Protein AF-A0AA39Y3B8-F1 (afdb_monomer_lite)

Organism: NCBI:txid869390

pLDDT: mean 80.66, std 20.0, range [35.16, 97.44]

Foldseek 3Di:
DDDDDPPPPVVVVVVVVVVVVVPQDDDDPDPQFPDKWFWAQWAQDPPQRKTWTFTHDSVGDTPFIFIPVSHHADAQDWGATPVNQKIWGWHPVDPQIKIKIWGQDPVAIWIWIDGDDHRDGGDMTTIGHDD

Secondary structure (DSSP, 8-state):
-----TTSHHHHHHHHHHHTTSSPPPPP--TT--EEEEEEEEEE-TTT--EEEEEE-TTS-EEEEEE-TTSPP-TT--EE-TTSSEEEEEE-SSSSEEEEEEEEETTEEEEEEEEE-TT--SEEEEEEE--

Radius of gyration: 19.35 Å; chains: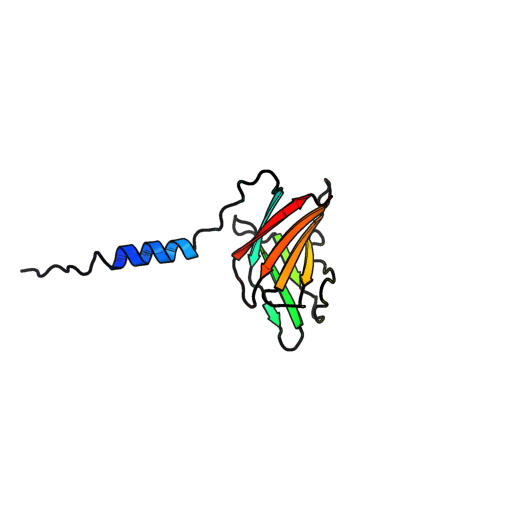 1; bounding box: 29×75×39 Å

Sequence (131 aa):
MKFITAAAAAAAAALLSAAAALAPPTPSSDPSVVATYLIQDFLIGFVDNVVSFKVGMFNGEMAAECSTSGSAVVSNQSYTCNNSYFSFTLDTDGLPFNLTLRENWDQGPIAGSTLIFYHSQNVVIQLRYVE

Structure (mmCIF, N/CA/C/O backbone):
data_AF-A0AA39Y3B8-F1
#
_entry.id   AF-A0AA39Y3B8-F1
#
loop_
_atom_site.group_PDB
_atom_site.id
_atom_site.type_symbol
_atom_site.label_atom_id
_atom_site.label_alt_id
_atom_site.label_comp_id
_atom_site.label_asym_id
_atom_site.label_entity_id
_atom_site.label_seq_id
_atom_site.pdbx_PDB_ins_code
_atom_site.Cartn_x
_atom_site.Cartn_y
_atom_site.Cartn_z
_atom_site.occupancy
_atom_site.B_iso_or_equiv
_atom_site.auth_seq_id
_atom_site.auth_comp_id
_atom_site.auth_asym_id
_atom_site.auth_atom_id
_atom_site.pdbx_PDB_model_num
ATOM 1 N N . MET A 1 1 ? -0.141 -62.239 -11.414 1.00 35.16 1 MET A N 1
ATOM 2 C CA . MET A 1 1 ? 0.681 -61.039 -11.142 1.00 35.16 1 MET A CA 1
ATOM 3 C C . MET A 1 1 ? -0.060 -59.807 -11.643 1.00 35.16 1 MET A C 1
ATOM 5 O O . MET A 1 1 ? -0.585 -59.865 -12.743 1.00 35.16 1 MET A O 1
ATOM 9 N N . LYS A 1 2 ? -0.046 -58.740 -10.829 1.00 38.53 2 LYS A N 1
ATOM 10 C CA . LYS A 1 2 ? -0.313 -57.318 -11.133 1.00 38.53 2 LYS A CA 1
ATOM 11 C C . LYS A 1 2 ? -1.716 -56.896 -11.611 1.00 38.53 2 LYS A C 1
ATOM 13 O O . LYS A 1 2 ? -1.998 -56.806 -12.797 1.00 38.53 2 LYS A O 1
ATOM 18 N N . PHE A 1 3 ? -2.519 -56.469 -10.633 1.00 43.50 3 PHE A N 1
ATOM 19 C CA . PHE A 1 3 ? -3.422 -55.327 -10.783 1.00 43.50 3 PHE A CA 1
ATOM 20 C C . PHE A 1 3 ? -2.569 -54.054 -10.896 1.00 43.50 3 PHE A C 1
ATOM 22 O O . PHE A 1 3 ? -1.733 -53.813 -10.026 1.00 43.50 3 PHE A O 1
ATOM 29 N N . ILE A 1 4 ? -2.756 -53.251 -11.945 1.00 50.62 4 ILE A N 1
ATOM 30 C CA . ILE A 1 4 ? -2.164 -51.908 -12.041 1.00 50.62 4 ILE A CA 1
ATOM 31 C C . ILE A 1 4 ? -3.290 -50.912 -12.324 1.00 50.62 4 ILE A C 1
ATOM 33 O O . ILE A 1 4 ? -3.681 -50.673 -13.459 1.00 50.62 4 ILE A O 1
ATOM 37 N N . THR A 1 5 ? -3.848 -50.414 -11.221 1.00 43.69 5 THR A N 1
ATOM 38 C CA . THR A 1 5 ? -4.129 -48.996 -10.946 1.00 43.69 5 THR A CA 1
ATOM 39 C C . THR A 1 5 ? -4.491 -48.094 -12.136 1.00 43.69 5 THR A C 1
ATOM 41 O O . THR A 1 5 ? -3.638 -47.404 -12.687 1.00 43.69 5 THR A O 1
ATOM 44 N N . ALA A 1 6 ? -5.795 -47.956 -12.391 1.00 43.91 6 ALA A N 1
ATOM 45 C CA . ALA A 1 6 ? -6.398 -46.849 -13.148 1.00 43.91 6 ALA A CA 1
ATOM 46 C C . ALA A 1 6 ? -6.571 -45.558 -12.307 1.00 43.91 6 ALA A C 1
ATOM 48 O O . ALA A 1 6 ? -7.350 -44.677 -12.655 1.00 43.91 6 ALA A O 1
ATOM 49 N N . ALA A 1 7 ? -5.857 -45.432 -11.183 1.00 44.12 7 ALA A N 1
ATOM 50 C CA . ALA A 1 7 ? -5.951 -44.291 -10.267 1.00 44.12 7 ALA A CA 1
ATOM 51 C C . ALA A 1 7 ? -4.917 -43.180 -10.550 1.00 44.12 7 ALA A C 1
ATOM 53 O O . ALA A 1 7 ? -4.853 -42.200 -9.817 1.00 44.12 7 ALA A O 1
ATOM 54 N N . ALA A 1 8 ? -4.095 -43.316 -11.597 1.00 43.66 8 ALA A N 1
ATOM 55 C CA . ALA A 1 8 ? -3.013 -42.368 -11.882 1.00 43.66 8 ALA A CA 1
ATOM 56 C C . ALA A 1 8 ? -3.441 -41.165 -12.746 1.00 43.66 8 ALA A C 1
ATOM 58 O O . ALA A 1 8 ? -2.773 -40.136 -12.731 1.00 43.66 8 ALA A O 1
ATOM 59 N N . ALA A 1 9 ? -4.558 -41.256 -13.478 1.00 41.50 9 ALA A N 1
ATOM 60 C CA . ALA A 1 9 ? -4.975 -40.191 -14.396 1.00 41.50 9 ALA A CA 1
ATOM 61 C C . ALA A 1 9 ? -5.718 -39.031 -13.704 1.00 41.50 9 ALA A C 1
ATOM 63 O O . ALA A 1 9 ? -5.678 -37.904 -14.187 1.00 41.50 9 ALA A O 1
ATOM 64 N N . ALA A 1 10 ? -6.353 -39.272 -12.551 1.00 41.31 10 ALA A N 1
ATOM 65 C CA . ALA A 1 10 ? -7.106 -38.240 -11.831 1.00 41.31 10 ALA A CA 1
ATOM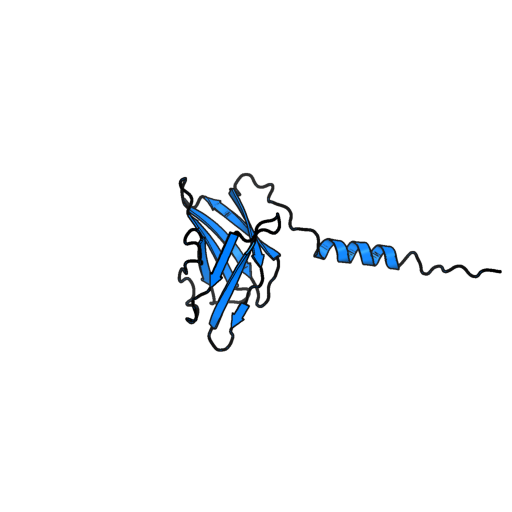 66 C C . ALA A 1 10 ? -6.224 -37.333 -10.948 1.00 41.31 10 ALA A C 1
ATOM 68 O O . ALA A 1 10 ? -6.624 -36.219 -10.623 1.00 41.31 10 ALA A O 1
ATOM 69 N N . ALA A 1 11 ? -5.010 -37.768 -10.591 1.00 40.78 11 ALA A N 1
ATOM 70 C CA . ALA A 1 11 ? -4.097 -36.971 -9.768 1.00 40.78 11 ALA A CA 1
ATOM 71 C C . ALA A 1 11 ? -3.381 -35.865 -10.568 1.00 40.78 11 ALA A C 1
ATOM 73 O O . ALA A 1 11 ? -3.098 -34.799 -10.028 1.00 40.78 11 ALA A O 1
ATOM 74 N N . ALA A 1 12 ? -3.126 -36.080 -11.864 1.00 38.09 12 ALA A N 1
ATOM 75 C CA . ALA A 1 12 ? -2.391 -35.124 -12.696 1.00 38.09 12 ALA A CA 1
ATOM 76 C C . ALA A 1 12 ? -3.199 -33.854 -13.029 1.00 38.09 12 ALA A C 1
ATOM 78 O O . ALA A 1 12 ? -2.628 -32.769 -13.116 1.00 38.09 12 ALA A O 1
ATOM 79 N N . ALA A 1 13 ? -4.525 -33.960 -13.162 1.00 37.09 13 ALA A N 1
ATOM 80 C CA . ALA A 1 13 ? -5.382 -32.802 -13.431 1.00 37.09 13 ALA A CA 1
ATOM 81 C C . ALA A 1 13 ? -5.529 -31.880 -12.205 1.00 37.09 13 ALA A C 1
ATOM 83 O O . ALA A 1 13 ? -5.560 -30.662 -12.352 1.00 37.09 13 ALA A O 1
ATOM 84 N N . ALA A 1 14 ? -5.541 -32.445 -10.991 1.00 41.12 14 ALA A N 1
ATOM 85 C CA . ALA A 1 14 ? -5.606 -31.669 -9.751 1.00 41.12 14 ALA A CA 1
ATOM 86 C C . ALA A 1 14 ? -4.303 -30.896 -9.457 1.00 41.12 14 ALA A C 1
ATOM 88 O O . ALA A 1 14 ? -4.341 -29.823 -8.858 1.00 41.12 14 ALA A O 1
ATOM 89 N N . LEU A 1 15 ? -3.155 -31.405 -9.921 1.00 37.41 15 LEU A N 1
ATOM 90 C CA . LEU A 1 15 ? -1.858 -30.728 -9.798 1.00 37.41 15 LEU A CA 1
ATOM 91 C C . LEU A 1 15 ? -1.751 -29.486 -10.699 1.00 37.41 15 LEU A C 1
ATOM 93 O O . LEU A 1 15 ? -1.153 -28.493 -10.287 1.00 37.41 15 LEU A O 1
ATOM 97 N N . LEU A 1 16 ? -2.363 -29.494 -11.892 1.00 37.97 16 LEU A N 1
ATOM 98 C CA . LEU A 1 16 ? -2.365 -28.322 -12.781 1.00 37.97 16 LEU A CA 1
ATOM 99 C C . LEU A 1 16 ? -3.237 -27.175 -12.246 1.00 37.97 16 LEU A C 1
ATOM 101 O O . LEU A 1 16 ? -2.872 -26.012 -12.399 1.00 37.97 16 LEU A O 1
ATOM 105 N N . SER A 1 17 ? -4.358 -27.483 -11.590 1.00 35.66 17 SER A N 1
ATOM 106 C CA . SER A 1 17 ? -5.234 -26.455 -11.008 1.00 35.66 17 SER A CA 1
ATOM 107 C C . SER A 1 17 ? -4.658 -25.812 -9.741 1.00 35.66 17 SER A C 1
ATOM 109 O O . SER A 1 17 ? -4.976 -24.662 -9.456 1.00 35.66 17 SER A O 1
ATOM 111 N N . ALA A 1 18 ? -3.784 -26.508 -9.003 1.00 37.06 18 ALA A N 1
ATOM 112 C CA . ALA A 1 18 ? -3.107 -25.954 -7.826 1.00 37.06 18 ALA A CA 1
ATOM 113 C C . ALA A 1 18 ? -1.865 -25.111 -8.182 1.00 37.06 18 ALA A C 1
ATOM 115 O O . ALA A 1 18 ? -1.540 -24.166 -7.468 1.00 37.06 18 ALA A O 1
ATOM 116 N N . ALA A 1 19 ? -1.192 -25.406 -9.301 1.00 36.69 19 ALA A N 1
ATOM 117 C CA . ALA A 1 19 ? -0.027 -24.642 -9.756 1.00 36.69 19 ALA A CA 1
ATOM 118 C C . ALA A 1 19 ? -0.387 -23.231 -10.259 1.00 36.69 19 ALA A C 1
ATOM 120 O O . ALA A 1 19 ? 0.422 -22.315 -10.143 1.00 36.69 19 ALA A O 1
ATOM 121 N N . ALA A 1 20 ? -1.608 -23.025 -10.765 1.00 41.03 20 ALA A N 1
ATOM 122 C CA . ALA A 1 20 ? -2.075 -21.706 -11.199 1.00 41.03 20 ALA A CA 1
ATOM 123 C C . ALA A 1 20 ? -2.312 -20.729 -10.030 1.00 41.03 20 ALA A C 1
ATOM 125 O O . ALA A 1 20 ? -2.227 -19.522 -10.225 1.00 41.03 20 ALA A O 1
ATOM 126 N N . ALA A 1 21 ? -2.557 -21.233 -8.814 1.00 42.62 21 ALA A N 1
ATOM 127 C CA . ALA A 1 21 ? -2.714 -20.407 -7.612 1.00 42.62 21 ALA A CA 1
ATOM 128 C C . ALA A 1 21 ? -1.371 -19.962 -6.992 1.00 42.62 21 ALA A C 1
ATOM 130 O O . ALA A 1 21 ? -1.355 -19.131 -6.090 1.00 42.62 21 ALA A O 1
ATOM 131 N N . LEU A 1 22 ? -0.254 -20.523 -7.470 1.00 43.28 22 LEU A N 1
ATOM 132 C CA . LEU A 1 22 ? 1.113 -20.258 -7.002 1.00 43.28 22 LEU A CA 1
ATOM 133 C C . LEU A 1 22 ? 2.031 -19.757 -8.124 1.00 43.28 22 LEU A C 1
ATOM 135 O O . LEU A 1 22 ? 3.230 -19.585 -7.901 1.00 43.28 22 LEU A O 1
ATOM 139 N N . ALA A 1 23 ? 1.495 -19.541 -9.329 1.00 47.47 23 ALA A N 1
ATOM 140 C CA . ALA A 1 23 ? 2.257 -18.895 -10.379 1.00 47.47 23 ALA A CA 1
ATOM 141 C C . ALA A 1 23 ? 2.652 -17.503 -9.869 1.00 47.47 23 ALA A C 1
ATOM 143 O O . ALA A 1 23 ? 1.772 -16.770 -9.401 1.00 47.47 23 ALA A O 1
ATOM 144 N N . PRO A 1 24 ? 3.949 -17.136 -9.915 1.00 52.97 24 PRO A N 1
ATOM 145 C CA . PRO A 1 24 ? 4.334 -15.776 -9.609 1.00 52.97 24 PRO A CA 1
ATOM 146 C C . PRO A 1 24 ? 3.497 -14.883 -10.523 1.00 52.97 24 PRO A C 1
ATOM 148 O O . PRO A 1 24 ? 3.363 -15.190 -11.716 1.00 52.97 24 PRO A O 1
ATOM 151 N N . PRO A 1 25 ? 2.865 -13.842 -9.973 1.00 59.72 25 PRO A N 1
ATOM 152 C CA . PRO A 1 25 ? 2.077 -12.935 -10.782 1.00 59.72 25 PRO A CA 1
ATOM 153 C C . PRO A 1 25 ? 2.943 -12.479 -11.964 1.00 59.72 25 PRO A C 1
ATOM 155 O O . PRO A 1 25 ? 4.163 -12.362 -11.853 1.00 59.72 25 PRO A O 1
ATOM 158 N N . THR A 1 26 ? 2.355 -12.280 -13.135 1.00 59.75 26 THR A N 1
ATOM 159 C CA . THR A 1 26 ? 3.113 -11.807 -14.298 1.00 59.75 26 THR A CA 1
ATOM 160 C C . THR A 1 26 ? 3.135 -10.279 -14.317 1.00 59.75 26 THR A C 1
ATOM 162 O O . THR A 1 26 ? 2.093 -9.670 -14.053 1.00 59.75 26 THR A O 1
ATOM 165 N N . PRO A 1 27 ? 4.276 -9.640 -14.641 1.00 63.75 27 PRO A N 1
ATOM 166 C CA . PRO A 1 27 ? 4.323 -8.196 -14.847 1.00 63.75 27 PRO A CA 1
ATOM 167 C C . PRO A 1 27 ? 3.369 -7.775 -15.974 1.00 63.75 27 PRO A C 1
ATOM 169 O O . PRO A 1 27 ? 3.080 -8.555 -16.885 1.00 63.75 27 PRO A O 1
ATOM 172 N N . SER A 1 28 ? 2.858 -6.544 -15.894 1.00 74.06 28 SER A N 1
ATOM 173 C CA . SER A 1 28 ? 1.919 -6.014 -16.888 1.00 74.06 28 SER A CA 1
ATOM 174 C C . SER A 1 28 ? 2.546 -5.921 -18.280 1.00 74.06 28 SER A C 1
ATOM 176 O O . SER A 1 28 ? 3.698 -5.516 -18.410 1.00 74.06 28 SER A O 1
ATOM 178 N N . SER A 1 29 ? 1.769 -6.217 -19.324 1.00 74.50 29 SER A N 1
ATOM 179 C CA . SER A 1 29 ? 2.113 -5.902 -20.720 1.00 74.50 29 SER A CA 1
ATOM 180 C C . SER A 1 29 ? 1.539 -4.559 -21.197 1.00 74.50 29 SER A C 1
ATOM 182 O O . SER A 1 29 ? 1.751 -4.179 -22.348 1.00 74.50 29 SER A O 1
ATOM 184 N N . ASP A 1 30 ? 0.801 -3.848 -20.336 1.00 82.00 30 ASP A N 1
ATOM 185 C CA . ASP A 1 30 ? 0.233 -2.531 -20.631 1.00 82.00 30 ASP A CA 1
ATOM 186 C C . ASP A 1 30 ? 1.344 -1.461 -20.635 1.00 82.00 30 ASP A C 1
ATOM 188 O O . ASP A 1 30 ? 1.970 -1.245 -19.594 1.00 82.00 30 ASP A O 1
ATOM 192 N N . PRO A 1 31 ? 1.581 -0.757 -21.761 1.00 78.88 31 PRO A N 1
ATOM 193 C CA . PRO A 1 31 ? 2.648 0.239 -21.868 1.00 78.88 31 PRO A CA 1
ATOM 194 C C . PRO A 1 31 ? 2.436 1.476 -20.982 1.00 78.88 31 PRO A C 1
ATOM 196 O O . PRO A 1 31 ? 3.368 2.254 -20.807 1.00 78.88 31 PRO A O 1
ATOM 199 N N . SER A 1 32 ? 1.233 1.685 -20.436 1.00 85.88 32 SER A N 1
ATOM 200 C CA . SER A 1 32 ? 0.962 2.766 -19.480 1.00 85.88 32 SER A CA 1
ATOM 201 C C . SER A 1 32 ? 1.407 2.442 -18.050 1.00 85.88 32 SER A C 1
ATOM 203 O O . SER A 1 32 ? 1.459 3.336 -17.204 1.00 85.88 32 SER A O 1
ATOM 205 N N . VAL A 1 33 ? 1.724 1.175 -17.763 1.00 88.62 33 VAL A N 1
ATOM 206 C CA . VAL A 1 33 ? 2.191 0.729 -16.449 1.00 88.62 33 VAL A CA 1
ATOM 207 C C . VAL A 1 33 ? 3.696 0.941 -16.344 1.00 88.62 33 VAL A C 1
ATOM 209 O O . VAL A 1 33 ? 4.473 0.374 -17.105 1.00 88.62 33 VAL A O 1
ATOM 212 N N . VAL A 1 34 ? 4.097 1.746 -15.362 1.00 89.25 34 VAL A N 1
ATOM 213 C CA . VAL A 1 34 ? 5.497 2.120 -15.116 1.00 89.25 34 VAL A CA 1
ATOM 214 C C . VAL A 1 34 ? 6.159 1.141 -14.152 1.00 89.25 34 VAL A C 1
ATOM 216 O O . VAL A 1 34 ? 7.289 0.715 -14.369 1.00 89.25 34 VAL A O 1
ATOM 219 N N . ALA A 1 35 ? 5.437 0.749 -13.103 1.00 90.31 35 ALA A N 1
ATOM 220 C CA . ALA A 1 35 ? 5.912 -0.198 -12.105 1.00 90.31 35 ALA A CA 1
ATOM 221 C C . ALA A 1 35 ? 4.786 -1.151 -11.702 1.00 90.31 35 ALA A C 1
ATOM 223 O O . ALA A 1 35 ? 3.608 -0.794 -11.707 1.00 90.31 35 ALA A O 1
ATOM 224 N N . THR A 1 36 ? 5.141 -2.386 -11.357 1.00 92.50 36 THR A N 1
ATOM 225 C CA . THR A 1 36 ? 4.197 -3.361 -10.804 1.00 92.50 36 THR A CA 1
ATOM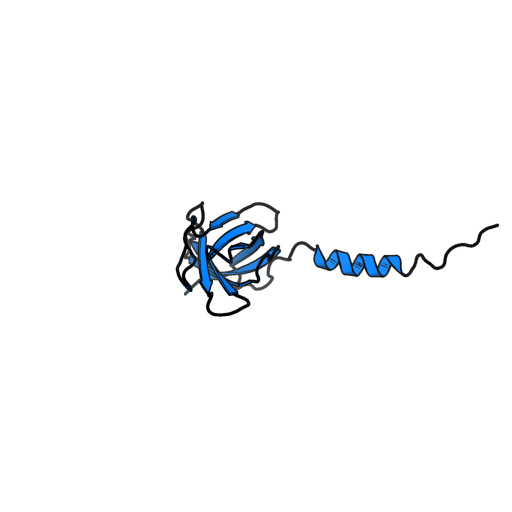 226 C C . THR A 1 36 ? 4.770 -3.909 -9.505 1.00 92.50 36 THR A C 1
ATOM 228 O O . THR A 1 36 ? 5.921 -4.341 -9.478 1.00 92.50 36 THR A O 1
ATOM 231 N N . TYR A 1 37 ? 3.949 -3.944 -8.457 1.00 94.81 37 TYR A N 1
ATOM 232 C CA . TYR A 1 37 ? 4.304 -4.484 -7.146 1.00 94.81 37 TYR A CA 1
ATOM 233 C C . TYR A 1 37 ? 3.277 -5.506 -6.667 1.00 94.81 37 TYR A C 1
ATOM 235 O O . TYR A 1 37 ? 2.194 -5.655 -7.239 1.00 94.81 37 TYR A O 1
ATOM 243 N N . LEU A 1 38 ? 3.635 -6.189 -5.585 1.00 94.94 38 LEU A N 1
ATOM 244 C CA . LEU A 1 38 ? 2.807 -7.137 -4.863 1.00 94.94 38 LEU A CA 1
ATOM 245 C C . LEU A 1 38 ? 2.533 -6.623 -3.464 1.00 94.94 38 LEU A C 1
ATOM 247 O O . LEU A 1 38 ? 3.454 -6.319 -2.716 1.00 94.94 38 LEU A O 1
ATOM 251 N N . ILE A 1 39 ? 1.268 -6.580 -3.084 1.00 95.69 39 ILE A N 1
ATOM 252 C CA . ILE A 1 39 ? 0.875 -6.346 -1.705 1.00 95.69 39 ILE A CA 1
ATOM 253 C C . ILE A 1 39 ? 0.869 -7.689 -0.983 1.00 95.69 39 ILE A C 1
ATOM 255 O O . ILE A 1 39 ? 0.190 -8.637 -1.392 1.00 95.69 39 ILE A O 1
ATOM 259 N N . GLN A 1 40 ? 1.663 -7.771 0.075 1.00 94.31 40 GLN A N 1
ATOM 260 C CA . GLN A 1 40 ? 1.880 -8.976 0.866 1.00 94.31 40 GLN A CA 1
ATOM 261 C C . GLN A 1 40 ? 1.532 -8.722 2.328 1.00 94.31 40 GLN A C 1
ATOM 263 O O . GLN A 1 40 ? 1.661 -7.599 2.818 1.00 94.31 40 GLN A O 1
ATOM 268 N N . ASP A 1 41 ? 1.117 -9.785 3.018 1.00 93.62 41 ASP A N 1
ATOM 269 C CA . ASP A 1 41 ? 0.802 -9.778 4.449 1.00 93.62 41 ASP A CA 1
ATOM 270 C C . ASP A 1 41 ? -0.139 -8.628 4.855 1.00 93.62 41 ASP A C 1
ATOM 272 O O . ASP A 1 41 ? 0.098 -7.954 5.856 1.00 93.62 41 ASP A O 1
ATOM 276 N N . PHE A 1 42 ? -1.190 -8.367 4.065 1.00 94.25 42 PHE A N 1
ATOM 277 C CA . PHE A 1 42 ? -2.095 -7.256 4.349 1.00 94.25 42 PHE A CA 1
ATOM 278 C C . PHE A 1 42 ? -2.987 -7.554 5.551 1.00 94.25 42 PHE A C 1
ATOM 280 O O . PHE A 1 42 ? -3.802 -8.482 5.540 1.00 94.25 42 PHE A O 1
ATOM 287 N N . LEU A 1 43 ? -2.877 -6.714 6.572 1.00 92.50 43 LEU A N 1
ATOM 288 C CA . LEU A 1 43 ? -3.610 -6.814 7.822 1.00 92.50 43 LEU A CA 1
ATOM 289 C C . LEU A 1 43 ? -4.280 -5.479 8.140 1.00 92.50 43 LEU A C 1
ATOM 291 O O . LEU A 1 43 ? -3.670 -4.419 8.031 1.00 92.50 43 LEU A O 1
ATOM 295 N N . ILE A 1 44 ? -5.532 -5.549 8.591 1.00 89.81 44 ILE A N 1
ATOM 296 C CA . ILE A 1 44 ? -6.236 -4.435 9.229 1.00 89.81 44 ILE A CA 1
ATOM 297 C C . ILE A 1 44 ? -6.816 -4.929 10.555 1.00 89.81 44 ILE A C 1
ATOM 299 O O . ILE A 1 44 ? -7.607 -5.870 10.588 1.00 89.81 44 ILE A O 1
ATOM 303 N N . GLY A 1 45 ? -6.366 -4.371 11.677 1.00 83.50 45 GLY A N 1
ATOM 304 C CA . GLY A 1 45 ? -6.830 -4.792 12.998 1.00 83.50 45 GLY A CA 1
ATOM 305 C C . GLY A 1 45 ? -8.278 -4.365 13.234 1.00 83.50 45 GLY A C 1
ATOM 306 O O . GLY A 1 45 ? -8.560 -3.181 13.216 1.00 83.50 45 GLY A O 1
ATOM 307 N N . PHE A 1 46 ? -9.201 -5.287 13.515 1.00 72.38 46 PHE A N 1
ATOM 308 C CA . PHE A 1 46 ? -10.617 -4.929 13.726 1.00 72.38 46 PHE A CA 1
ATOM 309 C C . PHE A 1 46 ? -10.887 -4.105 14.995 1.00 72.38 46 PHE A C 1
ATOM 311 O O . PHE A 1 46 ? -11.924 -3.456 15.090 1.00 72.38 46 PHE A O 1
ATOM 318 N N . VAL A 1 47 ? -9.983 -4.160 15.980 1.00 76.69 47 VAL A N 1
ATOM 319 C CA . VAL A 1 47 ? -10.122 -3.432 17.252 1.00 76.69 47 VAL A CA 1
ATOM 320 C C . VAL A 1 47 ? -9.479 -2.051 17.148 1.00 76.69 47 VAL A C 1
ATOM 322 O O . VAL A 1 47 ? -10.135 -1.046 17.400 1.00 76.69 47 VAL A O 1
ATOM 325 N N . ASP A 1 48 ? -8.221 -2.003 16.711 1.00 80.12 48 ASP A N 1
ATOM 326 C CA . ASP A 1 48 ? -7.430 -0.768 16.695 1.00 80.12 48 ASP A CA 1
ATOM 327 C C . ASP A 1 48 ? -7.445 -0.055 15.328 1.00 80.12 48 ASP A C 1
ATOM 329 O O . ASP A 1 48 ? -6.896 1.034 15.193 1.00 80.12 48 ASP A O 1
ATOM 333 N N . ASN A 1 49 ? -8.046 -0.666 14.297 1.00 83.75 49 ASN A N 1
ATOM 334 C CA . ASN A 1 49 ? -8.057 -0.208 12.898 1.00 83.75 49 ASN A CA 1
ATOM 335 C C . ASN A 1 49 ? -6.664 0.126 12.342 1.00 83.75 49 ASN A C 1
ATOM 337 O O . ASN A 1 49 ? -6.519 0.928 11.426 1.00 83.75 49 ASN A O 1
ATOM 341 N N . VAL A 1 50 ? -5.619 -0.499 12.884 1.00 90.69 50 VAL A N 1
ATOM 342 C CA . VAL A 1 50 ? -4.243 -0.341 12.408 1.00 90.69 50 VAL A CA 1
ATOM 343 C C . VAL A 1 50 ? -4.059 -1.175 11.149 1.00 90.69 50 VAL A C 1
ATOM 345 O O . VAL A 1 50 ? -4.397 -2.360 11.142 1.00 90.69 50 VAL A O 1
ATOM 348 N N . VAL A 1 51 ? -3.505 -0.566 10.104 1.00 94.25 51 VAL A N 1
ATOM 349 C CA . VAL A 1 51 ? -3.195 -1.245 8.841 1.00 94.25 51 VAL A CA 1
ATOM 350 C C . VAL A 1 51 ? -1.700 -1.517 8.771 1.00 94.25 51 VAL A C 1
ATOM 352 O O . VAL A 1 51 ? -0.896 -0.649 9.119 1.00 94.25 51 VAL A O 1
ATOM 355 N N . SER A 1 52 ? -1.326 -2.703 8.296 1.00 95.31 52 SER A N 1
ATOM 356 C CA . SER A 1 52 ? 0.049 -3.043 7.940 1.00 95.31 52 SER A CA 1
ATOM 357 C C . SER A 1 52 ? 0.100 -3.962 6.724 1.00 95.31 52 SER A C 1
ATOM 359 O O . SER A 1 52 ? -0.772 -4.805 6.531 1.00 95.31 52 SER A O 1
ATOM 361 N N . PHE A 1 53 ? 1.111 -3.776 5.880 1.00 96.56 53 PHE A N 1
ATOM 362 C CA . PHE A 1 53 ? 1.398 -4.638 4.736 1.00 96.56 53 PHE A CA 1
ATOM 363 C C . PHE A 1 53 ? 2.821 -4.401 4.229 1.00 96.56 53 PHE A C 1
ATOM 365 O O . PHE A 1 53 ? 3.485 -3.427 4.596 1.00 96.56 53 PHE A O 1
ATOM 372 N N . LYS A 1 54 ? 3.278 -5.280 3.342 1.00 96.31 54 LYS A N 1
ATOM 373 C CA . LYS A 1 54 ? 4.547 -5.139 2.628 1.00 96.31 54 LYS A CA 1
ATOM 374 C C . LYS A 1 54 ? 4.295 -4.897 1.150 1.00 96.31 54 LYS A C 1
ATOM 376 O O . LYS A 1 54 ? 3.374 -5.469 0.566 1.00 96.31 54 LYS A O 1
ATOM 381 N N . VAL A 1 55 ? 5.145 -4.074 0.553 1.00 96.56 55 VAL A N 1
ATOM 382 C CA . VAL A 1 55 ? 5.246 -3.898 -0.894 1.00 96.56 55 VAL A CA 1
ATOM 383 C C . VAL A 1 55 ? 6.401 -4.772 -1.365 1.00 96.56 55 VAL A C 1
ATOM 385 O O . VAL A 1 55 ? 7.560 -4.494 -1.068 1.00 96.56 55 VAL A O 1
ATOM 388 N N . GLY A 1 56 ? 6.079 -5.856 -2.057 1.00 94.31 56 GLY A N 1
ATOM 389 C CA . GLY A 1 56 ? 7.022 -6.797 -2.645 1.00 94.31 56 GLY A CA 1
ATOM 390 C C . GLY A 1 56 ? 7.227 -6.553 -4.137 1.00 94.31 56 GLY A C 1
ATOM 391 O O . GLY A 1 56 ? 6.334 -6.097 -4.852 1.00 94.31 56 GLY A O 1
ATOM 392 N N . MET A 1 57 ? 8.411 -6.893 -4.618 1.00 90.62 57 MET A N 1
ATOM 393 C CA . MET A 1 57 ? 8.764 -6.969 -6.027 1.00 90.62 57 MET A CA 1
ATOM 394 C C . MET A 1 57 ? 8.556 -8.400 -6.548 1.00 90.62 57 MET A C 1
ATOM 396 O O . MET A 1 57 ? 8.513 -9.371 -5.793 1.00 90.62 57 MET A O 1
ATOM 400 N N . PHE A 1 58 ? 8.467 -8.556 -7.868 1.00 84.62 58 PHE A N 1
ATOM 401 C CA . PHE A 1 58 ? 8.248 -9.861 -8.512 1.00 84.62 58 PHE A CA 1
ATOM 402 C C . PHE A 1 58 ? 9.445 -10.813 -8.409 1.00 84.62 58 PHE A C 1
ATOM 404 O O . PHE A 1 58 ? 9.282 -12.024 -8.529 1.00 84.62 58 PHE A O 1
ATOM 411 N N . ASN A 1 59 ? 10.642 -10.277 -8.167 1.00 83.25 59 ASN A N 1
ATOM 412 C CA . ASN A 1 59 ? 11.844 -11.060 -7.880 1.00 83.25 59 ASN A CA 1
ATOM 413 C C . ASN A 1 59 ? 11.881 -11.588 -6.427 1.00 83.25 59 ASN A C 1
ATOM 415 O O . ASN A 1 59 ? 12.840 -12.261 -6.059 1.00 83.25 59 ASN A O 1
ATOM 419 N N . GLY A 1 60 ? 10.855 -11.299 -5.614 1.00 80.44 60 GLY A N 1
ATOM 420 C CA . GLY A 1 60 ? 10.759 -11.703 -4.211 1.00 80.44 60 GLY A CA 1
ATOM 421 C C . GLY A 1 60 ? 11.417 -10.735 -3.225 1.00 80.44 60 GLY A C 1
ATOM 422 O O . GLY A 1 60 ? 11.355 -10.976 -2.021 1.00 80.44 60 GLY A O 1
ATOM 423 N N . GLU A 1 61 ? 12.026 -9.646 -3.700 1.00 88.88 61 GLU A N 1
ATOM 424 C CA . GLU A 1 61 ? 12.591 -8.613 -2.832 1.00 88.88 61 GLU A CA 1
ATOM 425 C C . GLU A 1 61 ? 11.496 -7.718 -2.246 1.00 88.88 61 GLU A C 1
ATOM 427 O O . GLU A 1 61 ? 10.440 -7.506 -2.842 1.00 88.88 61 GLU A O 1
ATOM 432 N N . MET A 1 62 ? 11.749 -7.168 -1.062 1.00 93.12 62 MET A N 1
ATOM 433 C CA . MET A 1 62 ? 10.846 -6.217 -0.425 1.00 93.12 62 MET A CA 1
ATOM 434 C C . MET A 1 62 ? 11.226 -4.793 -0.827 1.00 93.12 62 MET A C 1
ATOM 436 O O . MET A 1 62 ? 12.351 -4.361 -0.584 1.00 93.12 62 MET A O 1
ATOM 440 N N . ALA A 1 63 ? 10.276 -4.055 -1.396 1.00 93.69 63 ALA A N 1
ATOM 441 C CA . ALA A 1 63 ? 10.441 -2.647 -1.738 1.00 93.69 63 ALA A CA 1
ATOM 442 C C . ALA A 1 63 ? 10.204 -1.733 -0.526 1.00 93.69 63 ALA A C 1
ATOM 444 O O . ALA A 1 63 ? 10.974 -0.801 -0.302 1.00 93.69 63 ALA A O 1
ATOM 445 N N . ALA A 1 64 ? 9.154 -1.994 0.262 1.00 96.38 64 ALA A N 1
ATOM 446 C CA . ALA A 1 64 ? 8.799 -1.187 1.431 1.00 96.38 64 ALA A CA 1
ATOM 447 C C . ALA A 1 64 ? 7.937 -1.954 2.445 1.00 96.38 64 ALA A C 1
ATOM 449 O O . ALA A 1 64 ? 7.226 -2.895 2.091 1.00 96.38 64 ALA A O 1
ATOM 450 N N . GLU A 1 65 ? 7.943 -1.484 3.693 1.00 96.62 65 GLU A N 1
ATOM 451 C CA . GLU A 1 65 ? 6.960 -1.861 4.713 1.00 96.62 65 GLU A CA 1
ATOM 452 C C . GLU A 1 65 ? 6.082 -0.655 5.038 1.00 96.62 65 GLU A C 1
ATOM 454 O O . GLU A 1 65 ? 6.578 0.438 5.327 1.00 96.62 65 GLU A O 1
ATOM 459 N N . CYS A 1 66 ? 4.771 -0.855 4.995 1.00 96.69 66 CYS A N 1
ATOM 460 C CA . CYS A 1 66 ? 3.785 0.201 5.143 1.00 96.69 66 CYS A CA 1
ATOM 461 C C . CYS A 1 66 ? 2.905 -0.091 6.356 1.00 96.69 66 CYS A C 1
ATOM 463 O O . CYS A 1 66 ? 2.401 -1.203 6.522 1.00 96.69 66 CYS A O 1
ATOM 465 N N . SER A 1 67 ? 2.716 0.907 7.219 1.00 94.88 67 SER A N 1
ATOM 466 C CA . SER A 1 67 ? 1.776 0.813 8.333 1.00 94.88 67 SER A CA 1
ATOM 467 C C . SER A 1 67 ? 1.240 2.182 8.734 1.00 94.88 67 SER A C 1
ATOM 469 O O . SER A 1 67 ? 1.842 3.205 8.414 1.00 94.88 67 SER A O 1
ATOM 471 N N . THR A 1 68 ? 0.144 2.207 9.490 1.00 94.12 68 THR A N 1
ATOM 472 C CA . THR A 1 68 ? -0.364 3.431 10.133 1.00 94.12 68 THR A CA 1
ATOM 473 C C . THR A 1 68 ? 0.371 3.774 11.439 1.00 94.12 68 THR A C 1
ATOM 475 O O . THR A 1 68 ? -0.107 4.589 12.227 1.00 94.12 68 THR A O 1
ATOM 478 N N . SER A 1 69 ? 1.533 3.156 11.699 1.00 85.88 69 SER A N 1
ATOM 479 C CA . SER A 1 69 ? 2.395 3.423 12.863 1.00 85.88 69 SER A CA 1
ATOM 480 C C . SER A 1 69 ? 1.665 3.336 14.211 1.00 85.88 69 SER A C 1
ATOM 482 O O . SER A 1 69 ? 1.894 4.141 15.111 1.00 85.88 69 SER A O 1
ATOM 484 N N . GLY A 1 70 ? 0.750 2.370 14.344 1.00 81.38 70 GLY A N 1
ATOM 485 C CA . GLY A 1 70 ? -0.024 2.141 15.570 1.00 81.38 70 GLY A CA 1
ATOM 486 C C . GLY A 1 70 ? -1.204 3.095 15.780 1.00 81.38 70 GLY A C 1
ATOM 487 O O . GLY A 1 70 ? -1.848 3.031 16.821 1.00 81.38 70 GLY A O 1
ATOM 488 N N . SER A 1 71 ? -1.507 3.962 14.810 1.00 86.88 71 SER A N 1
ATOM 489 C CA . SER A 1 71 ? -2.724 4.779 14.814 1.00 86.88 71 SER A CA 1
ATOM 490 C C . SER A 1 71 ? -3.840 4.098 14.027 1.00 86.88 71 SER A C 1
ATOM 492 O O . SER A 1 71 ? -3.573 3.395 13.049 1.00 86.88 71 SER A O 1
ATOM 494 N N . ALA A 1 72 ? -5.090 4.334 14.421 1.00 90.31 72 ALA A N 1
ATOM 495 C CA . ALA A 1 72 ? -6.242 3.911 13.634 1.00 90.31 72 ALA A CA 1
ATOM 496 C C . ALA A 1 72 ? -6.181 4.528 12.228 1.00 90.31 72 ALA A C 1
ATOM 498 O O . ALA A 1 72 ? -5.855 5.709 12.073 1.00 90.31 72 ALA A O 1
ATOM 499 N N . VAL A 1 73 ? -6.481 3.724 11.208 1.00 91.44 73 VAL A N 1
ATOM 500 C CA . VAL A 1 73 ? -6.572 4.199 9.830 1.00 91.44 73 VAL A CA 1
ATOM 501 C C . VAL A 1 73 ? -7.750 5.161 9.691 1.00 91.44 73 VAL A C 1
ATOM 503 O O . VAL A 1 73 ? -8.837 4.930 10.219 1.00 91.44 73 VAL A O 1
ATOM 506 N N . VAL A 1 74 ? -7.520 6.251 8.972 1.00 92.75 74 VAL A N 1
ATOM 507 C CA . VAL A 1 74 ? -8.523 7.233 8.579 1.00 92.75 74 VAL A CA 1
ATOM 508 C C . VAL A 1 74 ? -8.712 7.096 7.077 1.00 92.75 74 VAL A C 1
ATOM 510 O O . VAL A 1 74 ? -7.738 7.135 6.319 1.00 92.75 74 VAL A O 1
ATOM 513 N N . SER A 1 75 ? -9.968 6.927 6.660 1.00 93.06 75 SER A N 1
ATOM 514 C CA . SER A 1 75 ? -10.336 6.767 5.251 1.00 93.06 75 SER A CA 1
ATOM 515 C C . SER A 1 75 ? -9.726 7.887 4.406 1.00 93.06 75 SER A C 1
ATOM 517 O O . SER A 1 75 ? -9.824 9.066 4.756 1.00 93.06 75 SER A O 1
ATOM 519 N N . ASN A 1 76 ? -9.071 7.518 3.305 1.00 93.88 76 ASN A N 1
ATOM 520 C CA . ASN A 1 76 ? -8.423 8.431 2.359 1.00 93.88 76 ASN A CA 1
ATOM 521 C C . ASN A 1 76 ? -7.302 9.327 2.938 1.00 93.88 76 ASN A C 1
ATOM 523 O O . ASN A 1 76 ? -6.835 10.241 2.256 1.00 93.88 76 ASN A O 1
ATOM 527 N N . GLN A 1 77 ? -6.805 9.060 4.153 1.00 94.75 77 GLN A N 1
ATOM 528 C CA . GLN A 1 77 ? -5.593 9.699 4.671 1.00 94.75 77 GLN A CA 1
ATOM 529 C C . GLN A 1 77 ? -4.335 9.036 4.087 1.00 94.75 77 GLN A C 1
ATOM 531 O O . GLN A 1 77 ? -4.269 7.815 3.953 1.00 94.75 77 GLN A O 1
ATOM 536 N N . SER A 1 78 ? -3.325 9.846 3.746 1.00 95.00 78 SER A N 1
ATOM 537 C CA . SER A 1 78 ? -2.025 9.356 3.267 1.00 95.00 78 SER A CA 1
ATOM 538 C C . SER A 1 78 ? -1.091 9.028 4.428 1.00 95.00 78 SER A C 1
ATOM 540 O O . SER A 1 78 ? -0.865 9.864 5.304 1.00 95.00 78 SER A O 1
ATOM 542 N N . TYR A 1 79 ? -0.483 7.847 4.373 1.00 95.50 79 TYR A N 1
ATOM 543 C CA . TYR A 1 79 ? 0.503 7.351 5.329 1.00 95.50 79 TYR A CA 1
ATOM 544 C C . TYR A 1 79 ? 1.804 7.021 4.606 1.00 95.50 79 TYR A C 1
ATOM 546 O O . TYR A 1 79 ? 1.798 6.350 3.575 1.00 95.50 79 TYR A O 1
ATOM 554 N N . THR A 1 80 ? 2.925 7.495 5.137 1.00 95.56 80 THR A N 1
ATOM 555 C CA . THR A 1 80 ? 4.253 7.242 4.567 1.00 95.56 80 THR A CA 1
ATOM 556 C C . THR A 1 80 ? 4.783 5.891 5.041 1.00 95.56 80 THR A C 1
ATOM 558 O O . THR A 1 80 ? 4.720 5.578 6.230 1.00 95.56 80 THR A O 1
ATOM 561 N N . CYS A 1 81 ? 5.316 5.093 4.118 1.00 96.06 81 CYS A N 1
ATOM 562 C CA . CYS A 1 81 ? 5.959 3.818 4.426 1.00 96.06 81 CYS A CA 1
ATOM 563 C C . CYS A 1 81 ? 7.381 4.031 4.983 1.00 96.06 81 CYS A C 1
ATOM 565 O O . CYS A 1 81 ? 7.927 5.135 4.952 1.00 96.06 81 CYS A O 1
ATOM 567 N N . ASN A 1 82 ? 8.009 2.968 5.485 1.00 95.19 82 ASN A N 1
ATOM 568 C CA . ASN A 1 82 ? 9.288 3.032 6.204 1.00 95.19 82 ASN A CA 1
ATOM 569 C C . ASN A 1 82 ? 10.445 3.713 5.440 1.00 95.19 82 ASN A C 1
ATOM 571 O O . ASN A 1 82 ? 11.322 4.308 6.063 1.00 95.19 82 ASN A O 1
ATOM 575 N N . ASN A 1 83 ? 10.457 3.643 4.109 1.00 89.00 83 ASN A N 1
ATOM 576 C CA . ASN A 1 83 ? 11.533 4.160 3.264 1.00 89.00 83 ASN A CA 1
ATOM 577 C C . ASN A 1 83 ? 11.259 5.559 2.677 1.00 89.00 83 ASN A C 1
ATOM 579 O O . ASN A 1 83 ? 12.062 6.040 1.888 1.00 89.00 83 ASN A O 1
ATOM 583 N N . SER A 1 84 ? 10.155 6.223 3.044 1.00 85.69 84 SER A N 1
ATOM 584 C CA . SER A 1 84 ? 9.709 7.540 2.533 1.00 85.69 84 SER A CA 1
ATOM 585 C C . SER A 1 84 ? 9.404 7.652 1.029 1.00 85.69 84 SER A C 1
ATOM 587 O O . SER A 1 84 ? 8.726 8.597 0.629 1.00 85.69 84 SER A O 1
ATOM 589 N N . TYR A 1 85 ? 9.854 6.709 0.198 1.00 90.94 85 TYR A N 1
ATOM 590 C CA . TYR A 1 85 ? 9.567 6.674 -1.241 1.00 90.94 85 TYR A CA 1
ATOM 591 C C . TYR A 1 85 ? 8.125 6.277 -1.535 1.00 90.94 85 TYR A C 1
ATOM 593 O O . TYR A 1 85 ? 7.541 6.761 -2.504 1.00 90.94 85 TYR A O 1
ATOM 601 N N . PHE A 1 86 ? 7.549 5.433 -0.678 1.00 95.75 86 PHE A N 1
ATOM 602 C CA . PHE A 1 86 ? 6.168 4.993 -0.794 1.00 95.75 86 PHE A CA 1
ATOM 603 C C . PHE A 1 86 ? 5.263 5.694 0.213 1.00 95.75 86 PHE A C 1
ATOM 605 O O . PHE A 1 86 ? 5.616 5.890 1.381 1.00 95.75 86 PHE A O 1
ATOM 612 N N . SER A 1 87 ? 4.052 5.998 -0.230 1.00 96.38 87 SER A N 1
ATOM 613 C CA . SER A 1 87 ? 2.926 6.305 0.640 1.00 96.38 87 SER A CA 1
ATOM 614 C C . SER A 1 87 ? 1.691 5.537 0.195 1.00 96.38 87 SER A C 1
ATOM 616 O O . SER A 1 87 ? 1.588 5.100 -0.951 1.00 96.38 87 SER A O 1
ATOM 618 N N . PHE A 1 88 ? 0.744 5.353 1.106 1.00 96.94 88 PHE A N 1
ATOM 619 C CA . PHE A 1 88 ? -0.514 4.695 0.794 1.00 96.94 88 PHE A CA 1
ATOM 620 C C . PHE A 1 88 ? -1.705 5.448 1.368 1.00 96.94 88 PHE A C 1
ATOM 622 O O . PHE A 1 88 ? -1.599 6.104 2.405 1.00 96.94 88 PHE A O 1
ATOM 629 N N . THR A 1 89 ? -2.844 5.316 0.699 1.00 96.75 89 THR A N 1
ATOM 630 C CA . THR A 1 89 ? -4.161 5.661 1.235 1.00 96.75 89 THR A CA 1
ATOM 631 C C . THR A 1 89 ? -5.040 4.418 1.196 1.00 96.75 89 THR A C 1
ATOM 633 O O . THR A 1 89 ? -4.861 3.541 0.348 1.00 96.75 89 THR A O 1
ATOM 636 N N . LEU A 1 90 ? -5.987 4.330 2.124 1.00 95.06 90 LEU A N 1
ATOM 637 C CA . LEU A 1 90 ? -6.971 3.256 2.154 1.00 95.06 90 LEU A CA 1
ATOM 638 C C . LEU A 1 90 ? -8.363 3.871 2.259 1.00 95.06 90 LEU A C 1
ATOM 640 O O . LEU A 1 90 ? -8.618 4.652 3.174 1.00 95.06 90 LEU A O 1
ATOM 644 N N . ASP A 1 91 ? -9.244 3.522 1.331 1.00 94.06 91 ASP A N 1
ATOM 645 C CA . ASP A 1 91 ? -10.674 3.786 1.462 1.00 94.06 91 ASP A CA 1
ATOM 646 C C . ASP A 1 91 ? -11.298 2.683 2.323 1.00 94.06 91 ASP A C 1
ATOM 648 O O . ASP A 1 91 ? -11.298 1.505 1.943 1.00 94.06 91 ASP A O 1
ATOM 652 N N . THR A 1 92 ? -11.784 3.071 3.502 1.00 87.88 92 THR A N 1
ATOM 653 C CA . THR A 1 92 ? -12.417 2.165 4.468 1.00 87.88 92 THR A CA 1
ATOM 654 C C . THR A 1 92 ? -13.941 2.244 4.463 1.00 87.88 92 THR A C 1
ATOM 656 O O . THR A 1 92 ? -14.577 1.637 5.324 1.00 87.88 92 THR A O 1
ATOM 659 N N . ASP A 1 93 ? -14.540 2.976 3.520 1.00 86.06 93 ASP A N 1
ATOM 660 C CA . ASP A 1 93 ? -15.985 3.226 3.485 1.00 86.06 93 ASP A CA 1
ATOM 661 C C . ASP A 1 93 ? -16.776 1.989 3.006 1.00 86.06 93 ASP A C 1
ATOM 663 O O . ASP A 1 93 ? -17.989 1.896 3.212 1.00 86.06 93 ASP A O 1
ATOM 667 N N . GLY A 1 94 ? -16.097 0.999 2.412 1.00 81.25 94 GLY A N 1
ATOM 668 C CA . GLY A 1 94 ? -16.691 -0.255 1.949 1.00 81.25 94 GLY A CA 1
ATOM 669 C C . GLY A 1 94 ? -15.697 -1.417 1.843 1.00 81.25 94 GLY A C 1
ATOM 670 O O . GLY A 1 94 ? -14.484 -1.237 1.908 1.00 81.25 94 GLY A O 1
ATOM 671 N N . LEU A 1 95 ? -16.237 -2.631 1.688 1.00 86.00 95 LEU A N 1
ATOM 672 C CA . LEU A 1 95 ? -15.479 -3.861 1.430 1.00 86.00 95 LEU A CA 1
ATOM 673 C C . LEU A 1 95 ? -15.756 -4.378 0.001 1.00 86.00 95 LEU A C 1
ATOM 675 O O . LEU A 1 95 ? -16.931 -4.442 -0.374 1.00 86.00 95 LEU A O 1
ATOM 679 N N . PRO A 1 96 ? -14.738 -4.831 -0.766 1.00 89.50 96 PRO A N 1
ATOM 680 C CA . PRO A 1 96 ? -13.300 -4.744 -0.472 1.00 89.50 96 PRO A CA 1
ATOM 681 C C . PRO A 1 96 ? -12.815 -3.300 -0.342 1.00 89.50 96 PRO A C 1
ATOM 683 O O . PRO A 1 96 ? -13.371 -2.400 -0.965 1.00 89.50 96 PRO A O 1
ATOM 686 N N . PHE A 1 97 ? -11.761 -3.106 0.448 1.00 92.06 97 PHE A N 1
ATOM 687 C CA . PHE A 1 97 ? -11.141 -1.797 0.612 1.00 92.06 97 PHE A CA 1
ATOM 688 C C . PHE A 1 97 ? -10.429 -1.391 -0.675 1.00 92.06 97 PHE A C 1
ATOM 690 O O . PHE A 1 97 ? -9.904 -2.248 -1.390 1.00 92.06 97 PHE A O 1
ATOM 697 N N . ASN A 1 98 ? -10.350 -0.092 -0.947 1.00 95.38 98 ASN A N 1
ATOM 698 C CA . ASN A 1 98 ? -9.551 0.416 -2.057 1.00 95.38 98 ASN A CA 1
ATOM 699 C C . ASN A 1 98 ? -8.202 0.917 -1.530 1.00 95.38 98 ASN A C 1
ATOM 701 O O . ASN A 1 98 ? -8.129 1.961 -0.880 1.00 95.38 98 ASN A O 1
ATOM 705 N N . LEU A 1 99 ? -7.138 0.155 -1.783 1.00 96.50 99 LEU A N 1
ATOM 706 C CA . LEU A 1 99 ? -5.771 0.523 -1.428 1.00 96.50 99 LEU A CA 1
ATOM 707 C C . LEU A 1 99 ? -5.142 1.263 -2.600 1.00 96.50 99 LEU A C 1
ATOM 709 O O . LEU A 1 99 ? -4.978 0.693 -3.677 1.00 96.50 99 LEU A O 1
ATOM 713 N N . THR A 1 100 ? -4.726 2.502 -2.368 1.00 97.31 100 THR A N 1
ATOM 714 C CA . THR A 1 100 ? -3.915 3.252 -3.326 1.00 97.31 100 THR A CA 1
ATOM 715 C C . THR A 1 100 ? -2.485 3.315 -2.826 1.00 97.31 100 THR A C 1
ATOM 717 O O . THR A 1 100 ? -2.236 3.761 -1.709 1.00 97.31 100 THR A O 1
ATOM 720 N N . LEU A 1 101 ? -1.545 2.882 -3.660 1.00 97.44 101 LEU A N 1
ATOM 721 C CA . LEU A 1 101 ? -0.113 3.003 -3.421 1.00 97.44 101 LEU A CA 1
ATOM 722 C C . LEU A 1 101 ? 0.435 4.103 -4.324 1.00 97.44 101 LEU A C 1
ATOM 724 O O . LEU A 1 101 ? 0.162 4.127 -5.525 1.00 97.44 101 LEU A O 1
ATOM 728 N N . ARG A 1 102 ? 1.222 4.999 -3.742 1.00 96.19 102 ARG A N 1
ATOM 729 C CA . ARG A 1 102 ? 1.956 6.045 -4.44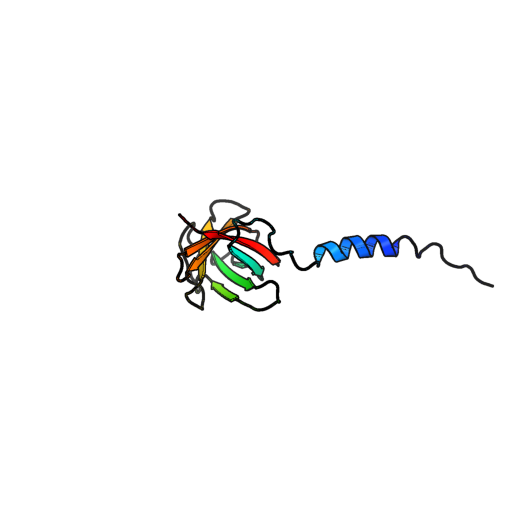4 1.00 96.19 102 ARG A CA 1
ATOM 730 C C . ARG A 1 102 ? 3.442 5.845 -4.206 1.00 96.19 102 ARG A C 1
ATOM 732 O O . ARG A 1 102 ? 3.864 5.567 -3.088 1.00 96.19 102 ARG A O 1
ATOM 739 N N . GLU A 1 103 ? 4.216 6.032 -5.258 1.00 94.81 103 GLU A N 1
ATOM 740 C CA . GLU A 1 103 ? 5.668 6.024 -5.228 1.00 94.81 103 GLU A CA 1
ATOM 741 C C . GLU A 1 103 ? 6.182 7.343 -5.812 1.00 94.81 103 GLU A C 1
ATOM 743 O O . GLU A 1 103 ? 5.749 7.780 -6.882 1.00 94.81 103 GLU A O 1
ATOM 748 N N . ASN A 1 104 ? 7.079 8.012 -5.094 1.00 89.62 104 ASN A N 1
ATOM 749 C CA . ASN A 1 104 ? 7.669 9.268 -5.542 1.00 89.62 104 ASN A CA 1
ATOM 750 C C . ASN A 1 104 ? 8.959 8.993 -6.319 1.00 89.62 104 ASN A C 1
ATOM 752 O O . ASN A 1 104 ? 9.955 8.569 -5.734 1.00 89.62 104 ASN A O 1
ATOM 756 N N . TRP A 1 105 ? 8.938 9.258 -7.626 1.00 82.62 105 TRP A N 1
ATOM 757 C CA . TRP A 1 105 ? 10.108 9.191 -8.505 1.00 82.62 105 TRP A CA 1
ATOM 758 C C . TRP A 1 105 ? 10.596 10.585 -8.892 1.00 82.62 105 TRP A C 1
ATOM 760 O O . TRP A 1 105 ? 9.828 11.548 -8.907 1.00 82.62 105 TRP A O 1
ATOM 770 N N . ASP A 1 106 ? 11.860 10.668 -9.311 1.00 78.06 106 ASP A N 1
ATOM 771 C CA . ASP A 1 106 ? 12.471 11.904 -9.820 1.00 78.06 106 ASP A CA 1
ATOM 772 C C . ASP A 1 106 ? 11.749 12.457 -11.062 1.00 78.06 106 ASP A C 1
ATOM 774 O O . ASP A 1 106 ? 11.712 13.665 -11.285 1.00 78.06 106 ASP A O 1
ATOM 778 N N . GLN A 1 107 ? 11.156 11.576 -11.875 1.00 78.00 107 GLN A N 1
ATOM 779 C CA . GLN A 1 107 ? 10.417 11.937 -13.092 1.00 78.00 107 GLN A CA 1
ATOM 780 C C . GLN A 1 107 ? 8.964 12.362 -12.827 1.00 78.00 107 GLN A C 1
ATOM 782 O O . GLN A 1 107 ? 8.256 12.727 -13.763 1.00 78.00 107 GLN A O 1
ATOM 787 N N . GLY A 1 108 ? 8.521 12.311 -11.571 1.00 82.50 108 GLY A N 1
ATOM 788 C CA . GLY A 1 108 ? 7.145 12.571 -11.166 1.00 82.50 108 GLY A CA 1
ATOM 789 C C . GLY A 1 108 ? 6.550 11.391 -10.398 1.00 82.50 108 GLY A C 1
ATOM 790 O O . GLY A 1 108 ? 7.013 10.258 -10.533 1.00 82.50 108 GLY A O 1
ATOM 791 N N . PRO A 1 109 ? 5.534 11.632 -9.559 1.00 89.94 109 PRO A N 1
ATOM 792 C CA . PRO A 1 109 ? 4.932 10.573 -8.772 1.00 89.94 109 PRO A CA 1
ATOM 793 C C . PRO A 1 109 ? 4.169 9.592 -9.665 1.00 89.94 109 PRO A C 1
ATOM 795 O O . PRO A 1 109 ? 3.449 9.989 -10.586 1.00 89.94 109 PRO A O 1
ATOM 798 N N . ILE A 1 110 ? 4.271 8.311 -9.332 1.00 93.69 110 ILE A N 1
ATOM 799 C CA . ILE A 1 110 ? 3.441 7.258 -9.908 1.00 93.69 110 ILE A CA 1
ATOM 800 C C . ILE A 1 110 ? 2.490 6.725 -8.838 1.00 93.69 110 ILE A C 1
ATOM 802 O O . ILE A 1 110 ? 2.821 6.691 -7.652 1.00 93.69 110 ILE A O 1
ATOM 806 N N . ALA A 1 111 ? 1.286 6.328 -9.229 1.00 95.75 111 ALA A N 1
ATOM 807 C CA . ALA A 1 111 ? 0.324 5.737 -8.310 1.00 95.75 111 ALA A CA 1
ATOM 808 C C . ALA A 1 111 ? -0.531 4.675 -8.992 1.00 95.75 111 ALA A C 1
ATOM 810 O O . ALA A 1 111 ? -0.678 4.645 -10.214 1.00 95.75 111 ALA A O 1
ATOM 811 N N . GLY A 1 112 ? -1.091 3.795 -8.176 1.00 95.81 112 GLY A N 1
ATOM 812 C CA . GLY A 1 112 ? -2.003 2.746 -8.594 1.00 95.81 112 GLY A CA 1
ATOM 813 C C . GLY A 1 112 ? -2.960 2.417 -7.465 1.00 95.81 112 GLY A C 1
ATOM 814 O O . GLY A 1 112 ? -2.630 2.616 -6.297 1.00 95.81 112 GLY A O 1
ATOM 815 N N . SER A 1 113 ? -4.129 1.899 -7.816 1.00 96.06 113 SER A N 1
ATOM 816 C CA . SER A 1 113 ? -5.140 1.474 -6.852 1.00 96.06 113 SER A CA 1
ATOM 817 C C . SER A 1 113 ? -5.527 0.026 -7.111 1.00 96.06 113 SER A C 1
ATOM 819 O O . SER A 1 113 ? -5.545 -0.427 -8.257 1.00 96.06 113 SER A O 1
ATOM 821 N N . THR A 1 114 ? -5.825 -0.711 -6.049 1.00 95.38 114 THR A N 1
ATOM 822 C CA . THR A 1 114 ? -6.293 -2.094 -6.128 1.00 95.38 114 THR A CA 1
ATOM 823 C C . THR A 1 114 ? -7.310 -2.370 -5.030 1.00 95.38 114 THR A C 1
ATOM 825 O O . THR A 1 114 ? -7.298 -1.742 -3.970 1.00 95.38 114 THR A O 1
ATOM 828 N N . LEU A 1 115 ? -8.196 -3.330 -5.284 1.00 95.00 115 LEU A N 1
ATOM 829 C CA . LEU A 1 115 ? -9.147 -3.795 -4.283 1.00 95.00 115 LEU A CA 1
ATOM 830 C C . LEU A 1 115 ? -8.470 -4.830 -3.388 1.00 95.00 115 LEU A C 1
ATOM 832 O O . LEU A 1 115 ? -7.853 -5.774 -3.883 1.00 95.00 115 LEU A O 1
ATOM 836 N N . ILE A 1 116 ? -8.602 -4.668 -2.074 1.00 94.12 116 ILE A N 1
ATOM 837 C CA . ILE A 1 116 ? -7.942 -5.524 -1.094 1.00 94.12 116 ILE A CA 1
ATOM 838 C C . ILE A 1 116 ? -8.897 -5.978 0.010 1.00 94.12 116 ILE A C 1
ATOM 840 O O . ILE A 1 116 ? -9.747 -5.230 0.496 1.00 94.12 116 ILE A O 1
ATOM 844 N N . PHE A 1 117 ? -8.751 -7.239 0.411 1.00 91.06 117 PHE A N 1
ATOM 845 C CA . PHE A 1 117 ? -9.487 -7.842 1.518 1.00 91.06 117 PHE A CA 1
ATOM 846 C C . PHE A 1 117 ? -8.580 -8.023 2.736 1.00 91.06 117 PHE A C 1
ATOM 848 O O . PHE A 1 117 ? -7.351 -8.062 2.627 1.00 91.06 117 PHE A O 1
ATOM 855 N N . TYR A 1 118 ? -9.195 -8.207 3.901 1.00 86.00 118 TYR A N 1
ATOM 856 C CA . TYR A 1 118 ? -8.495 -8.662 5.099 1.00 86.00 118 TYR A CA 1
ATOM 857 C C . TYR A 1 118 ? -7.696 -9.948 4.808 1.00 86.00 118 TYR A C 1
ATOM 859 O O . TYR A 1 118 ? -8.241 -10.876 4.213 1.00 86.00 118 TYR A O 1
ATOM 867 N N . HIS A 1 119 ? -6.423 -9.995 5.225 1.00 86.69 119 HIS A N 1
ATOM 868 C CA . HIS A 1 119 ? -5.498 -11.131 5.024 1.00 86.69 119 HIS A CA 1
ATOM 869 C C . HIS A 1 119 ? -5.145 -11.432 3.563 1.00 86.69 119 HIS A C 1
ATOM 871 O O . HIS A 1 119 ? -4.785 -12.557 3.221 1.00 86.69 119 HIS A O 1
ATOM 877 N N . SER A 1 120 ? -5.215 -10.436 2.680 1.00 88.00 120 SER A N 1
ATOM 878 C CA . SER A 1 120 ? -4.788 -10.635 1.294 1.00 88.00 120 SER A CA 1
ATOM 879 C C . SER A 1 120 ? -3.274 -10.862 1.184 1.00 88.00 120 SER A C 1
ATOM 881 O O . SER A 1 120 ? -2.476 -10.205 1.857 1.00 88.00 120 SER A O 1
ATOM 883 N N . GLN A 1 121 ? -2.880 -11.758 0.276 1.00 90.81 121 GLN A N 1
ATOM 884 C CA . GLN A 1 121 ? -1.488 -12.026 -0.093 1.00 90.81 121 GLN A CA 1
ATOM 885 C C . GLN A 1 121 ? -1.304 -11.983 -1.608 1.00 90.81 121 GLN A C 1
ATOM 887 O O . GLN A 1 121 ? -2.175 -12.420 -2.358 1.00 90.81 121 GLN A O 1
ATOM 892 N N . ASN A 1 122 ? -0.133 -11.503 -2.035 1.00 89.75 122 ASN A N 1
ATOM 893 C CA . ASN A 1 122 ? 0.301 -11.439 -3.432 1.00 89.75 122 ASN A CA 1
ATOM 894 C C . ASN A 1 122 ? -0.691 -10.707 -4.354 1.00 89.75 122 ASN A C 1
ATOM 896 O O . ASN A 1 122 ? -0.866 -11.081 -5.513 1.00 89.75 122 ASN A O 1
ATOM 900 N N . VAL A 1 123 ? -1.336 -9.651 -3.846 1.00 92.44 123 VAL A N 1
ATOM 901 C CA . VAL A 1 123 ? -2.245 -8.822 -4.649 1.00 92.44 123 VAL A CA 1
ATOM 902 C C . VAL A 1 123 ? -1.422 -7.917 -5.550 1.00 92.44 123 VAL A C 1
ATOM 904 O O . VAL A 1 123 ? -0.590 -7.149 -5.075 1.00 92.44 123 VAL A O 1
ATOM 907 N N . VAL A 1 124 ? -1.659 -7.995 -6.854 1.00 93.38 124 VAL A N 1
ATOM 908 C CA . VAL A 1 124 ? -0.954 -7.168 -7.834 1.00 93.38 124 VAL A CA 1
ATOM 909 C C . VAL A 1 124 ? -1.473 -5.733 -7.783 1.00 93.38 124 VAL A C 1
ATOM 911 O O . VAL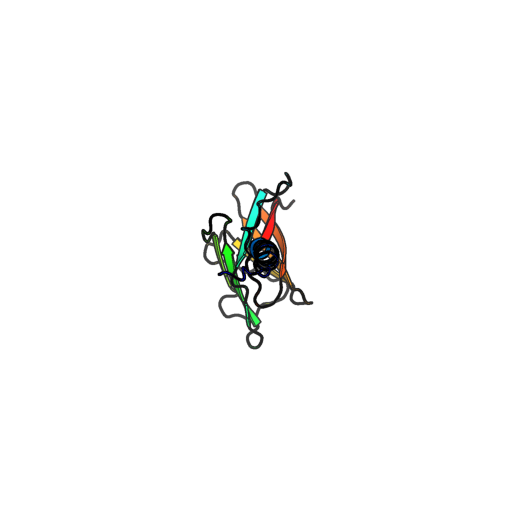 A 1 124 ? -2.683 -5.495 -7.779 1.00 93.38 124 VAL A O 1
ATOM 914 N N . ILE A 1 125 ? -0.548 -4.777 -7.796 1.00 94.50 125 ILE A N 1
ATOM 915 C CA . ILE A 1 125 ? -0.833 -3.354 -7.963 1.00 94.50 125 ILE A CA 1
ATOM 916 C C . ILE A 1 125 ? 0.061 -2.780 -9.064 1.00 94.50 125 ILE A C 1
ATOM 918 O O . ILE A 1 125 ? 1.262 -3.044 -9.114 1.00 94.50 125 ILE A O 1
ATOM 922 N N . GLN A 1 126 ? -0.542 -2.027 -9.980 1.00 94.44 126 GLN A N 1
ATOM 923 C CA . GLN A 1 126 ? 0.122 -1.451 -11.150 1.00 94.44 126 GLN A CA 1
ATOM 924 C C . GLN A 1 126 ? 0.105 0.068 -11.040 1.00 94.44 126 GLN A C 1
ATOM 926 O O . GLN A 1 126 ? -0.966 0.660 -10.918 1.00 94.44 126 GLN A O 1
ATOM 931 N N . LEU A 1 127 ? 1.282 0.686 -11.079 1.00 93.12 127 LEU A N 1
ATOM 932 C CA . LEU A 1 127 ? 1.453 2.121 -10.904 1.00 93.12 127 LEU A CA 1
ATOM 933 C C . LEU A 1 127 ? 1.686 2.783 -12.261 1.00 93.12 127 LEU A C 1
ATOM 935 O O . LEU A 1 127 ? 2.373 2.242 -13.132 1.00 93.12 127 LEU A O 1
ATOM 939 N N . ARG A 1 128 ? 1.101 3.966 -12.422 1.00 93.69 128 ARG A 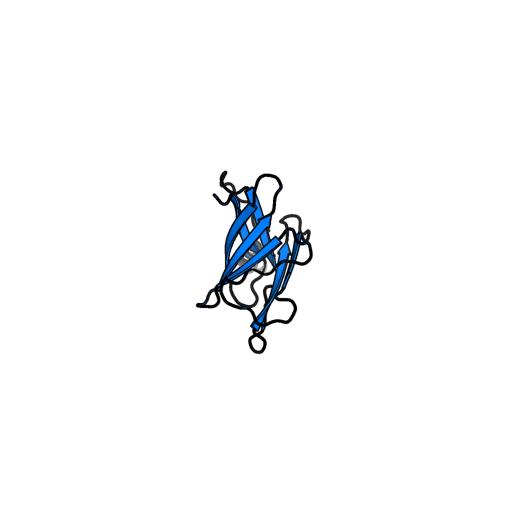N 1
ATOM 940 C CA . ARG A 1 128 ? 1.143 4.793 -13.632 1.00 93.69 128 ARG A CA 1
ATOM 941 C C . ARG A 1 128 ? 1.486 6.225 -13.238 1.00 93.69 128 ARG A C 1
ATOM 943 O O . ARG A 1 128 ? 1.263 6.598 -12.086 1.00 93.69 128 ARG A O 1
ATOM 950 N N . TYR A 1 129 ? 2.001 7.022 -14.171 1.00 89.56 129 TYR A N 1
ATOM 951 C CA . TYR A 1 129 ? 2.191 8.454 -13.928 1.00 89.56 129 TYR A CA 1
ATOM 952 C C . TYR A 1 129 ? 0.867 9.111 -13.543 1.00 89.56 129 TYR A C 1
ATOM 954 O O . TYR A 1 129 ? -0.169 8.835 -14.150 1.00 89.56 129 TYR A O 1
ATOM 962 N N . VAL A 1 130 ? 0.913 9.947 -12.509 1.00 85.00 130 VAL A N 1
ATOM 963 C CA . VAL A 1 130 ? -0.237 10.739 -12.077 1.00 85.00 130 VAL A CA 1
ATOM 964 C C . VAL A 1 130 ? -0.112 12.112 -12.724 1.00 85.00 130 VAL A C 1
ATOM 966 O O . VAL A 1 130 ? 0.882 12.799 -12.487 1.00 85.00 130 VAL A O 1
ATOM 969 N N . GLU A 1 131 ? -1.084 12.461 -13.567 1.00 65.25 131 GLU A N 1
ATOM 970 C CA . GLU A 1 131 ? -1.194 13.787 -14.195 1.00 65.25 131 GLU A CA 1
ATOM 971 C C . GLU A 1 131 ? -1.546 14.888 -13.182 1.00 65.25 131 GLU A C 1
ATOM 973 O O . GLU A 1 131 ? -2.272 14.597 -12.199 1.00 65.25 131 GLU A O 1
#